Protein AF-A0A531LN42-F1 (afdb_monomer_lite)

Radius of gyration: 14.08 Å; chains: 1; bounding box: 35×22×41 Å

Sequence (65 aa):
KALGEKFHESETARGLVNRSVILEVFVSEQGTWTILATDTHGLSCVISAGEGWDHTTQVAALPGT

Structure (mmCIF, N/CA/C/O backbone):
data_AF-A0A531LN42-F1
#
_entry.id   AF-A0A531LN42-F1
#
loop_
_atom_site.group_PDB
_atom_site.id
_atom_site.type_symbol
_atom_site.label_atom_id
_atom_site.label_alt_id
_atom_site.label_comp_id
_atom_site.label_asym_id
_atom_site.label_entity_id
_atom_site.label_seq_id
_atom_site.pdbx_PDB_ins_code
_atom_site.Cartn_x
_atom_site.Cartn_y
_atom_site.Cartn_z
_atom_site.occupancy
_atom_site.B_iso_or_equiv
_atom_site.auth_seq_id
_atom_site.auth_comp_id
_atom_site.auth_asym_id
_atom_site.auth_atom_id
_atom_site.pdbx_PDB_model_num
ATOM 1 N N . LYS A 1 1 ? 0.314 -9.752 6.361 1.00 61.47 1 LYS A N 1
ATOM 2 C CA . LYS A 1 1 ? -0.424 -10.098 7.607 1.00 61.47 1 LYS A CA 1
ATOM 3 C C . LYS A 1 1 ? -0.538 -8.911 8.568 1.00 61.47 1 LYS A C 1
ATOM 5 O O . LYS A 1 1 ? -1.650 -8.581 8.936 1.00 61.47 1 LYS A O 1
ATOM 10 N N . ALA A 1 2 ? 0.561 -8.220 8.904 1.00 85.56 2 ALA A N 1
ATOM 11 C CA . ALA A 1 2 ? 0.539 -7.121 9.880 1.00 85.56 2 ALA A CA 1
ATOM 12 C C . ALA A 1 2 ? -0.441 -5.970 9.556 1.00 85.56 2 ALA A C 1
ATOM 14 O O . ALA A 1 2 ? -1.141 -5.532 10.461 1.00 85.56 2 ALA A O 1
ATOM 15 N N . LEU A 1 3 ? -0.520 -5.512 8.298 1.00 87.88 3 LEU A N 1
ATOM 16 C CA . LEU A 1 3 ? -1.408 -4.403 7.909 1.00 87.88 3 LEU A CA 1
ATOM 17 C C . LEU A 1 3 ? -2.897 -4.748 8.076 1.00 87.88 3 LEU A C 1
ATOM 19 O O . LEU A 1 3 ? -3.620 -4.027 8.753 1.00 87.88 3 LEU A O 1
ATOM 23 N N . GLY A 1 4 ? -3.327 -5.909 7.577 1.00 87.19 4 GLY A N 1
ATOM 24 C CA . GLY A 1 4 ? -4.710 -6.366 7.746 1.00 87.19 4 GLY A CA 1
ATOM 25 C C . GLY A 1 4 ? -5.098 -6.662 9.198 1.00 87.19 4 GLY A C 1
ATOM 26 O O . GLY A 1 4 ? -6.217 -6.372 9.595 1.00 87.19 4 GLY A O 1
ATOM 27 N N . GLU A 1 5 ? -4.188 -7.199 10.016 1.00 89.31 5 GLU A N 1
ATOM 28 C CA . GLU A 1 5 ? -4.501 -7.540 11.415 1.00 89.31 5 GLU A CA 1
ATOM 29 C C . GLU A 1 5 ? -4.473 -6.337 12.363 1.00 89.31 5 GLU A C 1
ATOM 31 O O . GLU A 1 5 ? -5.239 -6.304 13.321 1.00 89.31 5 GLU A O 1
ATOM 36 N N . LYS A 1 6 ? -3.569 -5.374 12.145 1.00 88.81 6 LYS A N 1
ATOM 37 C CA . LYS A 1 6 ? -3.387 -4.235 13.062 1.00 88.81 6 LYS A CA 1
ATOM 38 C C . LYS A 1 6 ? -4.108 -2.973 12.609 1.00 88.81 6 LYS A C 1
ATOM 40 O O . LYS A 1 6 ? -4.590 -2.228 13.453 1.00 88.81 6 LYS A O 1
ATOM 45 N N . PHE A 1 7 ? -4.148 -2.734 11.303 1.00 89.88 7 PHE A N 1
ATOM 46 C CA . PHE A 1 7 ? -4.664 -1.497 10.715 1.00 89.88 7 PHE A CA 1
ATOM 47 C C . PHE A 1 7 ? -5.943 -1.727 9.908 1.00 89.88 7 PHE A C 1
ATOM 49 O O . PHE A 1 7 ? -6.533 -0.772 9.422 1.00 89.88 7 PHE A O 1
ATOM 56 N N . HIS A 1 8 ? -6.400 -2.980 9.790 1.00 92.75 8 HIS A N 1
ATOM 57 C CA . HIS A 1 8 ? -7.566 -3.350 8.982 1.00 92.75 8 HIS A CA 1
ATOM 58 C C . HIS A 1 8 ? -7.444 -2.882 7.524 1.00 92.75 8 HIS A C 1
ATOM 60 O O . HIS A 1 8 ? -8.442 -2.618 6.858 1.00 92.75 8 HIS A O 1
ATOM 66 N N . GLU A 1 9 ? -6.210 -2.775 7.028 1.00 94.19 9 GLU A N 1
ATOM 67 C CA . GLU A 1 9 ? -5.937 -2.388 5.650 1.00 94.19 9 GLU A CA 1
ATOM 68 C C . GLU A 1 9 ? -5.912 -3.621 4.746 1.00 94.19 9 GLU A C 1
ATOM 70 O O . GLU A 1 9 ? -5.270 -4.635 5.045 1.00 94.19 9 GLU A O 1
ATOM 75 N N . SER A 1 10 ? -6.595 -3.515 3.611 1.00 94.44 10 SER A N 1
ATOM 76 C CA . SER A 1 10 ? -6.665 -4.542 2.573 1.00 94.44 10 SER A CA 1
ATOM 77 C C . SER A 1 10 ? -6.072 -4.019 1.269 1.00 94.44 10 SER A C 1
ATOM 79 O O . SER A 1 10 ? -6.081 -2.815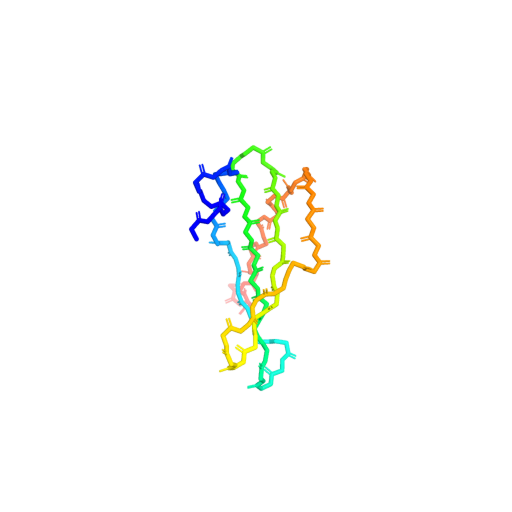 1.018 1.00 94.44 10 SER A O 1
ATOM 81 N N . GLU A 1 11 ? -5.505 -4.907 0.453 1.00 94.44 11 GLU A N 1
ATOM 82 C CA . GLU A 1 11 ? -4.915 -4.514 -0.830 1.00 94.44 11 GLU A CA 1
ATOM 83 C C . GLU A 1 11 ? -6.008 -3.982 -1.766 1.00 94.44 11 GLU A C 1
ATOM 85 O O . GLU A 1 11 ? -6.942 -4.706 -2.107 1.00 94.44 11 GLU A O 1
ATOM 90 N N . THR A 1 12 ? -5.888 -2.721 -2.184 1.00 93.38 12 THR A N 1
ATOM 91 C CA . THR A 1 12 ? -6.836 -2.073 -3.104 1.00 93.38 12 THR A CA 1
ATOM 92 C C . THR A 1 12 ? -6.268 -1.937 -4.517 1.00 93.38 12 THR A C 1
ATOM 94 O O . THR A 1 12 ? -7.017 -1.899 -5.491 1.00 93.38 12 THR A O 1
ATOM 97 N N . ALA A 1 13 ? -4.939 -1.882 -4.647 1.00 92.69 13 ALA A N 1
ATOM 98 C CA . ALA A 1 13 ? -4.264 -1.778 -5.933 1.00 92.69 13 ALA A CA 1
ATOM 99 C C . ALA A 1 13 ? -2.859 -2.386 -5.887 1.00 92.69 13 ALA A C 1
ATOM 101 O O . ALA A 1 13 ? -2.194 -2.401 -4.850 1.00 92.69 13 ALA A O 1
ATOM 102 N N . ARG A 1 14 ? -2.391 -2.833 -7.053 1.00 94.94 14 ARG A N 1
ATOM 103 C CA . ARG A 1 14 ? -1.061 -3.403 -7.256 1.00 94.94 14 ARG A CA 1
ATOM 104 C C . ARG A 1 14 ? -0.588 -3.127 -8.679 1.00 94.94 14 ARG A C 1
ATOM 106 O O . ARG A 1 14 ? -1.383 -3.185 -9.614 1.00 94.94 14 ARG A O 1
ATOM 113 N N . GLY A 1 15 ? 0.703 -2.870 -8.863 1.00 95.75 15 GLY A N 1
ATOM 114 C CA . GLY A 1 15 ? 1.266 -2.630 -10.192 1.00 95.75 15 GLY A CA 1
ATOM 115 C C . GLY A 1 15 ? 2.781 -2.758 -10.244 1.00 95.75 15 GLY A C 1
ATOM 116 O O . GLY A 1 15 ? 3.464 -2.574 -9.245 1.00 95.75 15 GLY A O 1
ATOM 117 N N . LEU A 1 16 ? 3.326 -3.080 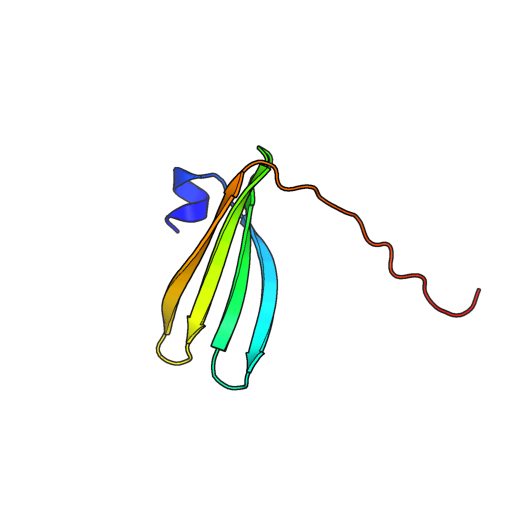-11.415 1.00 96.81 16 LEU A N 1
ATOM 118 C CA . LEU A 1 16 ? 4.775 -3.116 -11.608 1.00 96.81 16 LEU A CA 1
ATOM 119 C C . LEU A 1 16 ? 5.324 -1.691 -11.702 1.00 96.81 16 LEU A C 1
ATOM 121 O O . LEU A 1 16 ? 4.909 -0.919 -12.563 1.00 96.81 16 LEU A O 1
ATOM 125 N N . VAL A 1 17 ? 6.305 -1.370 -10.862 1.00 94.56 17 VAL A N 1
ATOM 126 C CA . VAL A 1 17 ? 7.112 -0.147 -11.013 1.00 94.56 17 VAL A CA 1
ATOM 127 C C . VAL A 1 17 ? 8.124 -0.348 -12.138 1.00 94.56 17 VAL A C 1
ATOM 129 O O . VAL A 1 17 ? 8.403 0.549 -12.929 1.00 94.56 17 VAL A O 1
ATOM 132 N N . ASN A 1 18 ? 8.683 -1.554 -12.208 1.00 94.19 18 ASN A N 1
ATOM 133 C CA . ASN A 1 18 ? 9.561 -2.028 -13.266 1.00 94.19 18 ASN A CA 1
ATOM 134 C C . ASN A 1 18 ? 9.533 -3.569 -13.283 1.00 94.19 18 ASN A C 1
ATOM 136 O O . ASN A 1 18 ? 8.701 -4.194 -12.630 1.00 94.19 18 ASN A O 1
ATOM 140 N N . ARG A 1 19 ? 10.449 -4.202 -14.023 1.00 95.69 19 ARG A N 1
ATOM 141 C CA . ARG A 1 19 ? 10.519 -5.669 -14.147 1.00 95.69 19 ARG A CA 1
ATOM 142 C C . ARG A 1 19 ? 10.811 -6.424 -12.845 1.00 95.69 19 ARG A C 1
ATOM 144 O O . ARG A 1 19 ? 10.596 -7.630 -12.817 1.00 95.69 19 ARG A O 1
ATOM 151 N N . SER A 1 20 ? 11.305 -5.746 -11.817 1.00 96.62 20 SER A N 1
ATOM 152 C CA . SER A 1 20 ? 11.819 -6.370 -10.596 1.00 96.62 20 SER A CA 1
ATOM 153 C C . SER A 1 20 ? 11.142 -5.878 -9.319 1.00 96.62 20 SER A C 1
ATOM 155 O O . SER A 1 20 ? 11.482 -6.360 -8.243 1.00 96.62 20 SER A O 1
ATOM 157 N N . VAL A 1 21 ? 10.225 -4.911 -9.415 1.00 97.31 21 VAL A N 1
ATOM 158 C CA . VAL A 1 21 ? 9.571 -4.298 -8.255 1.00 97.31 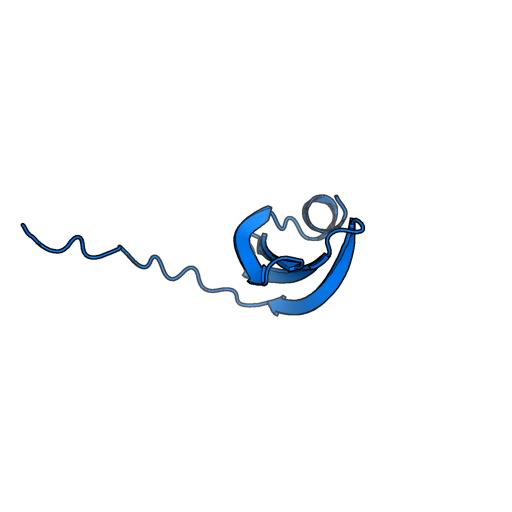21 VAL A CA 1
ATOM 159 C C . VAL A 1 21 ? 8.088 -4.124 -8.524 1.00 97.31 21 VAL A C 1
ATOM 161 O O . VAL A 1 21 ? 7.691 -3.551 -9.545 1.00 97.31 21 VAL A O 1
ATOM 164 N N . ILE A 1 22 ? 7.283 -4.569 -7.567 1.00 97.12 22 ILE A N 1
ATOM 165 C CA . ILE A 1 22 ? 5.847 -4.346 -7.526 1.00 97.12 22 ILE A CA 1
ATOM 166 C C . ILE A 1 22 ? 5.512 -3.334 -6.433 1.00 97.12 22 ILE A C 1
ATOM 168 O O . ILE A 1 22 ? 6.102 -3.349 -5.357 1.00 97.12 22 ILE A O 1
ATOM 172 N N . LEU A 1 23 ? 4.588 -2.433 -6.739 1.00 97.56 23 LEU A N 1
ATOM 173 C CA . LEU A 1 23 ? 3.968 -1.520 -5.797 1.00 97.56 23 LEU A CA 1
ATOM 174 C C . LEU A 1 23 ? 2.636 -2.121 -5.358 1.00 97.56 23 LEU A C 1
ATOM 176 O O . LEU A 1 23 ? 1.874 -2.597 -6.201 1.00 97.56 23 LEU A O 1
ATOM 180 N N . GLU A 1 24 ? 2.346 -2.060 -4.069 1.00 96.81 24 GLU A N 1
ATOM 181 C CA . GLU A 1 24 ? 1.097 -2.531 -3.474 1.00 96.81 24 GLU A CA 1
ATOM 182 C C . GLU A 1 24 ? 0.523 -1.408 -2.603 1.00 96.81 24 GLU A C 1
ATOM 184 O O . GLU A 1 24 ? 1.249 -0.790 -1.823 1.00 96.81 24 GLU A O 1
ATOM 189 N N . VAL A 1 25 ? -0.770 -1.126 -2.751 1.00 96.12 25 VAL A N 1
ATOM 190 C CA . VAL A 1 25 ? -1.490 -0.100 -1.988 1.00 96.12 25 VAL A CA 1
ATOM 191 C C . VAL A 1 25 ? -2.514 -0.794 -1.106 1.00 96.12 25 VAL A C 1
ATOM 193 O O . VAL A 1 25 ? -3.389 -1.506 -1.603 1.00 96.12 25 VAL A O 1
ATOM 196 N N . PHE A 1 26 ? -2.410 -0.566 0.197 1.00 96.19 26 PHE A N 1
ATOM 197 C CA . PHE A 1 26 ? -3.309 -1.094 1.212 1.00 96.19 26 PHE A CA 1
ATOM 198 C C . PHE A 1 26 ? -4.121 0.045 1.812 1.00 96.19 26 PHE A C 1
ATOM 200 O O . PHE A 1 26 ? -3.565 1.100 2.102 1.00 96.19 26 PHE A O 1
ATOM 207 N N . VAL A 1 27 ? -5.424 -0.167 1.977 1.00 96.06 27 VAL A N 1
ATOM 208 C CA . VAL A 1 27 ? -6.368 0.846 2.462 1.00 96.06 27 VAL A CA 1
ATOM 209 C C . VAL A 1 27 ? -7.359 0.203 3.427 1.00 96.06 27 VAL A C 1
ATOM 211 O O . VAL A 1 27 ? -7.814 -0.922 3.194 1.00 96.06 27 VAL A O 1
ATOM 214 N N . SER A 1 28 ? -7.685 0.900 4.515 1.00 95.25 28 SER A N 1
ATOM 215 C CA . SER A 1 28 ? -8.756 0.529 5.443 1.00 95.25 28 SER A CA 1
ATOM 216 C C . SER A 1 28 ? -10.029 1.329 5.172 1.00 95.25 28 SER A C 1
ATOM 218 O O . SER A 1 28 ? -9.990 2.444 4.656 1.00 95.25 28 SER A O 1
ATOM 220 N N . GLU A 1 29 ? -11.177 0.804 5.604 1.00 91.50 29 GLU A N 1
ATOM 221 C CA . GLU A 1 29 ? -12.457 1.534 5.546 1.00 91.50 29 GLU A CA 1
ATOM 222 C C . GLU A 1 29 ? -12.444 2.839 6.360 1.00 91.50 29 GLU A C 1
ATOM 224 O O . GLU A 1 29 ? -13.233 3.744 6.106 1.00 91.50 29 GLU A O 1
ATOM 229 N N . GLN A 1 30 ? -11.541 2.946 7.339 1.00 91.00 30 GLN A N 1
ATOM 230 C CA . GLN A 1 30 ? -11.357 4.140 8.166 1.00 91.00 30 GLN A CA 1
ATOM 231 C C . GLN A 1 30 ? -10.481 5.201 7.476 1.00 91.00 30 GLN A C 1
ATOM 233 O O . GLN A 1 30 ? -10.290 6.286 8.021 1.00 91.00 30 GLN A O 1
ATOM 238 N N . GLY A 1 31 ? -9.950 4.904 6.285 1.00 92.50 31 GLY A N 1
ATOM 239 C CA . GLY A 1 31 ? -9.145 5.823 5.485 1.00 92.50 31 GLY A CA 1
ATOM 240 C C . GLY A 1 31 ? -7.654 5.822 5.823 1.00 92.50 31 GLY A C 1
ATOM 241 O O . GLY A 1 31 ? -6.935 6.691 5.330 1.00 92.50 31 GLY A O 1
ATOM 242 N N . THR A 1 32 ? -7.167 4.880 6.637 1.00 95.56 32 THR A N 1
ATOM 243 C CA . THR A 1 32 ? -5.717 4.649 6.764 1.00 95.56 32 THR A CA 1
ATOM 244 C C . THR A 1 32 ? -5.197 3.949 5.517 1.00 95.56 32 THR A C 1
ATOM 246 O O . THR A 1 32 ? -5.928 3.187 4.873 1.00 95.56 32 THR A O 1
ATOM 249 N N . TRP A 1 33 ? -3.948 4.218 5.158 1.00 97.06 33 TRP A N 1
ATOM 250 C CA . TRP A 1 33 ? -3.338 3.609 3.989 1.00 97.06 33 TRP A CA 1
ATOM 251 C C . TRP A 1 33 ? -1.832 3.406 4.140 1.00 97.06 33 TRP A C 1
ATOM 253 O O . TRP A 1 33 ? -1.129 4.186 4.787 1.00 97.06 33 TRP A O 1
ATOM 263 N N . THR A 1 34 ? -1.327 2.389 3.443 1.00 97.44 34 THR A N 1
ATOM 264 C CA . THR A 1 34 ? 0.099 2.061 3.356 1.00 97.44 34 THR A CA 1
ATOM 265 C C . THR A 1 34 ? 0.468 1.681 1.925 1.00 97.44 34 THR A C 1
ATOM 267 O O . THR A 1 34 ? -0.218 0.886 1.284 1.00 97.44 34 THR A O 1
ATOM 270 N N . ILE A 1 35 ? 1.591 2.201 1.428 1.00 97.31 35 ILE A N 1
ATOM 271 C CA . ILE A 1 35 ? 2.177 1.825 0.138 1.00 97.31 35 ILE A CA 1
ATOM 272 C C . ILE A 1 35 ? 3.465 1.042 0.378 1.00 97.31 35 ILE A C 1
ATOM 274 O O . ILE A 1 35 ? 4.407 1.534 1.012 1.00 97.31 35 ILE A O 1
ATOM 278 N N . LEU A 1 36 ? 3.517 -0.165 -0.179 1.00 97.44 36 LEU A N 1
ATOM 279 C CA . LEU A 1 36 ? 4.683 -1.037 -0.151 1.00 97.44 36 LEU A CA 1
ATOM 280 C C . LEU A 1 36 ? 5.331 -1.117 -1.531 1.00 97.44 36 LEU A C 1
ATOM 282 O O . LEU A 1 36 ? 4.650 -1.063 -2.555 1.00 97.44 36 LEU A O 1
ATOM 286 N N . ALA A 1 37 ? 6.649 -1.291 -1.542 1.00 97.50 37 ALA A N 1
ATOM 287 C CA . ALA A 1 37 ? 7.376 -1.784 -2.701 1.00 97.50 37 ALA A CA 1
ATOM 288 C C . ALA A 1 37 ? 8.016 -3.123 -2.347 1.00 97.50 37 ALA A C 1
ATOM 290 O O . ALA A 1 37 ? 8.774 -3.205 -1.377 1.00 97.50 37 ALA A O 1
ATOM 291 N N . THR A 1 38 ? 7.723 -4.138 -3.151 1.00 97.38 38 THR A N 1
ATOM 292 C CA . THR A 1 38 ? 8.221 -5.500 -2.971 1.00 97.38 38 THR A CA 1
ATOM 293 C C . THR A 1 38 ? 9.083 -5.886 -4.165 1.00 97.38 38 THR A C 1
ATOM 295 O O . THR A 1 38 ? 8.658 -5.758 -5.316 1.00 97.38 38 THR A O 1
ATOM 298 N N . ASP A 1 39 ? 10.310 -6.334 -3.908 1.00 96.75 39 ASP A N 1
ATOM 299 C CA . ASP A 1 39 ? 11.213 -6.803 -4.956 1.00 96.75 39 ASP A CA 1
ATOM 300 C C . ASP A 1 39 ? 11.047 -8.306 -5.253 1.00 96.75 39 ASP A C 1
ATOM 302 O O . ASP A 1 39 ? 10.341 -9.049 -4.567 1.00 96.75 39 ASP A O 1
ATOM 306 N N . THR A 1 40 ? 11.731 -8.783 -6.292 1.00 96.62 40 THR A N 1
ATOM 307 C CA . THR A 1 40 ? 11.732 -10.203 -6.681 1.00 96.62 40 THR A CA 1
ATOM 308 C C . THR A 1 40 ? 12.390 -11.143 -5.672 1.00 96.62 40 THR A C 1
ATOM 310 O O . THR A 1 40 ? 12.242 -12.356 -5.799 1.00 96.62 40 THR A O 1
ATOM 313 N N . HIS A 1 41 ? 13.117 -10.620 -4.683 1.00 95.69 41 HIS A N 1
ATOM 314 C CA . HIS A 1 41 ? 13.684 -11.410 -3.590 1.00 95.69 41 HIS A CA 1
ATOM 315 C C . HIS A 1 41 ? 12.696 -11.565 -2.425 1.00 95.69 41 HIS A C 1
ATOM 317 O O . HIS A 1 41 ? 13.018 -12.216 -1.431 1.00 95.69 41 HIS A O 1
ATOM 323 N N . GLY A 1 42 ? 11.493 -10.990 -2.543 1.00 92.69 42 GLY A N 1
ATOM 324 C CA . GLY A 1 42 ? 10.463 -11.013 -1.510 1.00 92.69 42 GLY A CA 1
ATOM 325 C C . GLY A 1 42 ? 10.693 -9.984 -0.404 1.00 92.69 42 GLY A C 1
ATOM 326 O O . GLY A 1 42 ? 10.022 -10.048 0.627 1.00 92.69 42 GLY A O 1
ATOM 327 N N . LEU A 1 43 ? 11.627 -9.044 -0.588 1.00 95.31 43 LEU A N 1
ATOM 328 C CA . LEU A 1 43 ? 11.838 -7.955 0.356 1.00 95.31 43 LEU A CA 1
ATOM 329 C C . LEU A 1 43 ? 10.807 -6.863 0.094 1.00 95.31 43 LEU A C 1
ATOM 331 O O . LEU A 1 43 ? 10.760 -6.291 -0.992 1.00 95.31 43 LEU A O 1
ATOM 335 N N . SER A 1 44 ? 9.998 -6.576 1.111 1.00 95.19 44 SER A N 1
ATOM 336 C CA . SER A 1 44 ? 8.982 -5.528 1.082 1.00 95.19 44 SER A CA 1
ATOM 337 C C . SER A 1 44 ? 9.388 -4.373 1.990 1.00 95.19 44 SER A C 1
ATOM 339 O O . SER A 1 44 ? 9.681 -4.580 3.169 1.00 95.19 44 SER A O 1
ATOM 341 N N . CYS A 1 45 ? 9.321 -3.150 1.470 1.00 94.94 45 CYS A N 1
ATOM 342 C CA . CYS A 1 45 ? 9.602 -1.918 2.205 1.00 94.94 45 CYS A CA 1
ATOM 343 C C . CYS A 1 45 ? 8.376 -1.001 2.213 1.00 94.94 45 CYS A C 1
ATOM 345 O O . CYS A 1 45 ? 7.717 -0.841 1.187 1.00 94.94 45 CYS A O 1
ATOM 347 N N . VAL A 1 46 ? 8.102 -0.358 3.353 1.00 96.31 46 VAL A N 1
ATOM 348 C CA . VAL A 1 46 ? 7.136 0.749 3.418 1.00 96.31 46 VAL A CA 1
ATOM 349 C C . VAL A 1 46 ? 7.758 1.961 2.741 1.00 96.31 46 VAL A C 1
ATOM 351 O O . VAL A 1 46 ? 8.819 2.425 3.156 1.00 96.31 46 VAL A O 1
ATOM 354 N N . ILE A 1 47 ? 7.096 2.466 1.705 1.00 96.38 47 ILE A N 1
ATOM 355 C CA . ILE A 1 47 ? 7.534 3.659 0.974 1.00 96.38 47 ILE A CA 1
ATOM 356 C C . ILE A 1 47 ? 6.791 4.895 1.475 1.00 96.38 47 ILE A C 1
ATOM 358 O O . ILE A 1 47 ? 7.367 5.977 1.561 1.00 96.38 47 ILE A O 1
ATOM 362 N N . SER A 1 48 ? 5.514 4.738 1.825 1.00 96.88 48 SER A N 1
ATOM 363 C CA . SER A 1 48 ? 4.695 5.803 2.395 1.00 96.88 48 SER A CA 1
ATOM 364 C C . SER A 1 48 ? 3.511 5.213 3.161 1.00 96.88 48 SER A C 1
ATOM 366 O O . SER A 1 48 ? 3.091 4.092 2.876 1.00 96.88 48 SER A O 1
ATOM 368 N N . ALA A 1 49 ? 2.997 5.953 4.137 1.00 96.94 49 ALA A N 1
ATOM 369 C CA . ALA A 1 49 ? 1.811 5.597 4.904 1.00 96.94 49 ALA A CA 1
ATOM 370 C C . ALA A 1 49 ? 1.146 6.867 5.443 1.00 96.94 49 ALA A C 1
ATOM 372 O O . ALA A 1 49 ? 1.819 7.885 5.638 1.00 96.94 49 ALA A O 1
ATOM 373 N N . GLY A 1 50 ? -0.155 6.802 5.705 1.00 96.12 50 GLY A N 1
ATOM 374 C CA . GLY A 1 50 ? -0.907 7.935 6.221 1.00 96.12 50 GLY A CA 1
ATOM 375 C C . GLY A 1 50 ? -2.379 7.633 6.464 1.00 96.12 50 GLY A C 1
ATOM 376 O O . GLY A 1 50 ? -2.800 6.485 6.586 1.00 96.12 50 GLY A O 1
ATOM 377 N N . GLU A 1 51 ? -3.157 8.707 6.537 1.00 95.38 51 GLU A N 1
ATOM 378 C CA . GLU A 1 51 ? -4.600 8.696 6.774 1.00 95.38 51 GLU A CA 1
ATOM 379 C C . GLU A 1 51 ? -5.311 9.555 5.717 1.00 95.38 51 GLU A C 1
ATOM 381 O O . GLU A 1 51 ? -4.657 10.194 4.885 1.00 95.38 51 GLU A O 1
ATOM 386 N N . GLY A 1 52 ? -6.646 9.577 5.753 1.00 92.94 52 GLY A N 1
ATOM 387 C CA . GLY A 1 52 ? -7.467 10.406 4.870 1.00 92.94 52 GLY A CA 1
ATOM 388 C C . GLY A 1 52 ? -7.515 9.922 3.420 1.00 92.94 52 GLY A C 1
ATOM 389 O O . GLY A 1 52 ? -7.593 10.748 2.514 1.00 92.94 52 GLY A O 1
ATOM 390 N N . TRP A 1 53 ? -7.437 8.609 3.186 1.00 93.50 53 TRP A N 1
ATOM 391 C CA . TRP A 1 53 ? -7.602 8.044 1.848 1.00 93.50 53 TRP A CA 1
ATOM 392 C C . TRP A 1 53 ? -8.992 8.359 1.276 1.00 93.50 53 TRP A C 1
ATOM 394 O O . TRP A 1 53 ? -10.007 8.084 1.917 1.00 93.50 53 TRP A O 1
ATOM 404 N N . ASP A 1 54 ? -9.035 8.896 0.056 1.00 89.25 54 ASP A N 1
ATOM 405 C CA . ASP A 1 54 ? -10.272 9.193 -0.670 1.00 89.25 54 ASP A CA 1
ATOM 406 C C . ASP A 1 54 ? -10.436 8.227 -1.852 1.00 89.25 54 ASP A C 1
ATOM 408 O O . ASP A 1 54 ? -9.624 8.196 -2.785 1.00 89.25 54 ASP A O 1
ATOM 412 N N . HIS A 1 55 ? -11.503 7.425 -1.823 1.00 78.06 55 HIS A N 1
ATOM 413 C CA . HIS A 1 55 ? -11.850 6.529 -2.919 1.00 78.06 55 HIS A CA 1
ATOM 414 C C . HIS A 1 55 ? -12.460 7.320 -4.080 1.00 78.06 55 HIS A C 1
ATOM 416 O O . HIS A 1 55 ? -13.676 7.393 -4.261 1.00 78.06 55 HIS A O 1
ATOM 422 N N . THR A 1 56 ? -11.600 7.843 -4.948 1.00 72.44 56 THR A N 1
ATOM 423 C CA . THR A 1 56 ? -12.039 8.350 -6.247 1.00 72.44 56 THR A CA 1
ATOM 424 C C . THR A 1 56 ? -12.394 7.169 -7.148 1.00 72.44 56 THR A C 1
ATOM 426 O O . THR A 1 56 ? -11.540 6.494 -7.718 1.00 72.44 56 THR A O 1
ATOM 429 N N . THR A 1 57 ? -13.693 6.885 -7.273 1.00 62.97 57 THR A N 1
ATOM 430 C CA . THR A 1 57 ? -14.185 5.922 -8.266 1.00 62.97 57 THR A CA 1
ATOM 431 C C . THR A 1 57 ? -14.004 6.544 -9.645 1.00 62.97 57 THR A C 1
ATOM 433 O O . THR A 1 57 ? -14.882 7.246 -10.147 1.00 62.97 57 THR A O 1
ATOM 436 N N . GLN A 1 58 ? -12.847 6.329 -10.266 1.00 60.81 58 GLN A N 1
ATOM 437 C CA . GLN A 1 58 ? -12.661 6.713 -11.655 1.00 60.81 58 GLN A CA 1
ATOM 438 C C . GLN A 1 58 ? -13.379 5.685 -12.524 1.00 60.81 58 GLN A C 1
ATOM 440 O O . GLN A 1 58 ? -12.844 4.629 -12.856 1.00 60.81 58 GLN A O 1
ATOM 445 N N . VAL A 1 59 ? -14.632 5.987 -12.867 1.00 61.78 59 VAL A N 1
ATOM 446 C CA . VAL A 1 59 ? -15.345 5.260 -13.915 1.00 61.78 59 VAL A CA 1
ATOM 447 C C . VAL A 1 59 ? -14.524 5.442 -15.185 1.00 61.78 59 VAL A C 1
ATOM 449 O O . VAL A 1 59 ? -14.397 6.556 -15.695 1.00 61.78 59 VAL A O 1
ATOM 452 N N . ALA A 1 60 ? -13.921 4.360 -15.672 1.00 65.50 60 ALA A N 1
ATOM 453 C CA . ALA A 1 60 ? -13.303 4.366 -16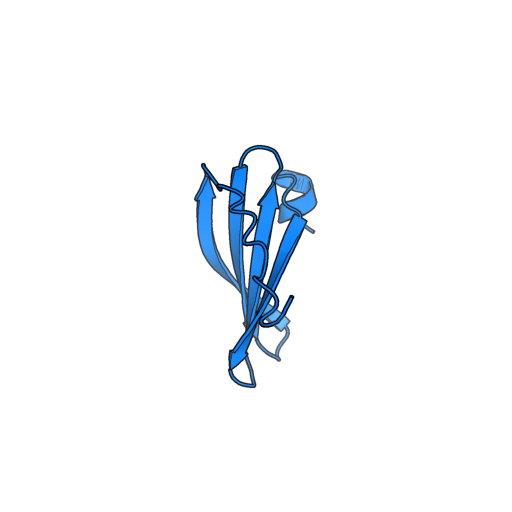.983 1.00 65.50 60 ALA A CA 1
ATOM 454 C C . ALA A 1 60 ? -14.399 4.726 -17.993 1.00 65.50 60 ALA A C 1
ATOM 456 O O . ALA A 1 60 ? -15.331 3.950 -18.207 1.00 65.50 60 ALA A O 1
ATOM 457 N N . ALA A 1 61 ? -14.321 5.923 -18.576 1.00 66.44 61 ALA A N 1
ATOM 458 C CA . ALA A 1 61 ? -15.156 6.270 -19.710 1.00 66.44 61 ALA A CA 1
ATOM 459 C C . ALA A 1 61 ? -14.761 5.321 -20.844 1.00 66.44 61 ALA A C 1
ATOM 461 O O . ALA A 1 61 ? -13.687 5.460 -21.428 1.00 66.44 61 ALA A O 1
ATOM 462 N N . LEU A 1 62 ? -15.590 4.311 -21.106 1.00 68.81 62 LEU A N 1
ATOM 463 C CA . LEU A 1 62 ? -15.429 3.474 -22.284 1.00 68.81 62 LEU A CA 1
ATOM 464 C C . LEU A 1 62 ? -15.607 4.389 -23.506 1.00 68.81 62 LEU A C 1
ATOM 466 O O . LEU A 1 62 ? -16.661 5.017 -23.630 1.00 68.81 62 LEU A O 1
ATOM 470 N N . PRO A 1 63 ? -14.611 4.519 -24.397 1.00 60.97 63 PRO A N 1
ATOM 471 C CA . PRO A 1 63 ? -14.812 5.277 -25.618 1.00 60.97 63 PRO A CA 1
ATOM 472 C C .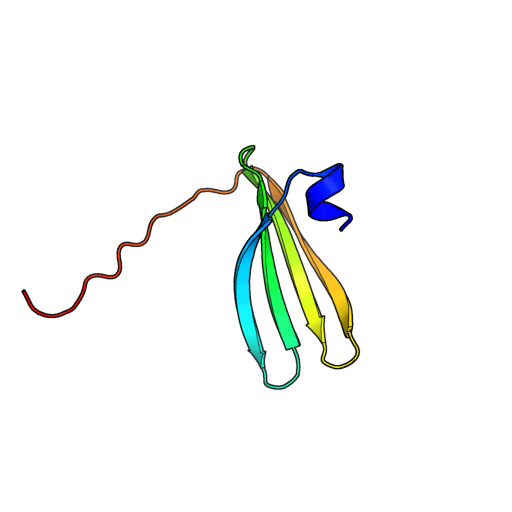 PRO A 1 63 ? -15.778 4.505 -26.529 1.00 60.97 63 PRO A C 1
ATOM 474 O O . PRO A 1 63 ? -15.414 3.457 -27.060 1.00 60.97 63 PRO A O 1
ATOM 477 N N . GLY A 1 64 ? -16.996 5.032 -26.715 1.00 63.44 64 GLY A N 1
ATOM 478 C CA . GLY A 1 64 ? -17.889 4.64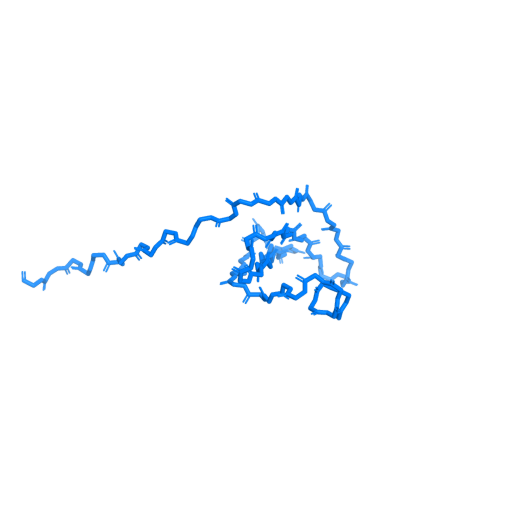9 -27.820 1.00 63.44 64 GLY A CA 1
ATOM 479 C C . GLY A 1 64 ? -19.268 4.077 -27.466 1.00 63.44 64 GLY A C 1
ATOM 480 O O . GLY A 1 64 ? -19.591 2.991 -27.940 1.00 63.44 64 GLY A O 1
ATOM 481 N N . THR A 1 65 ? -20.099 4.806 -26.713 1.00 53.56 65 THR A N 1
ATOM 482 C CA . THR A 1 65 ? -21.570 4.657 -26.804 1.00 53.56 65 THR A CA 1
ATOM 483 C C . THR A 1 65 ? -22.151 5.698 -27.740 1.00 53.56 65 THR A C 1
ATOM 485 O O . THR A 1 65 ? -21.788 6.881 -27.540 1.00 53.56 65 THR A O 1
#

pLDDT: mean 88.97, std 12.14, range [53.56, 97.56]

Secondary structure (DSSP, 8-state):
-HHHHHT--EEEEEEEEETTEEEEEEE-TTS-EEEEEEETTS-EEEEEEES-----------S--

Foldseek 3Di:
DCCCVPVVWDWPDKDDPDPFKIWTWTAHPQFWIWIWIAGPVRDIDTPDTDGDHDPDPPDPPDPDD